Protein AF-A0A8T3QWM2-F1 (afdb_monomer_lite)

Secondary structure (DSSP, 8-state):
-HHHHHHHHHHHHH----TT-GGGS-SS--GGG--SHHHHHHHHHHHHHHHHHHHHTT-

Foldseek 3Di:
DVVLLVLLLCCQVVVDDDPPNVVSHDPDDDCSQDDDPVSVVVVVVVVVVVVVVVVVVVD

Sequence (59 aa):
MKTASIIAILVRRFGLALPGLDGVLPTHPTLADVDSAEALASYQAGKRARKAEARAAQD

Structure (mmCIF, N/CA/C/O backbone):
data_AF-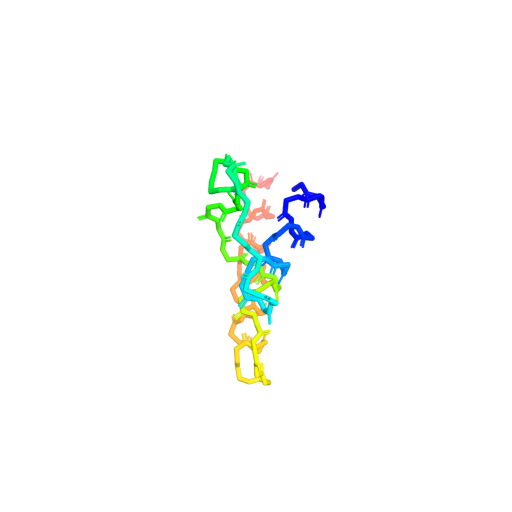A0A8T3QWM2-F1
#
_entry.id   AF-A0A8T3QWM2-F1
#
loop_
_atom_site.group_PDB
_atom_site.id
_atom_site.type_symbol
_atom_site.label_atom_id
_atom_site.label_alt_id
_atom_site.label_comp_id
_atom_site.label_asym_id
_atom_site.label_entity_id
_atom_site.label_seq_id
_atom_site.pdbx_PDB_ins_code
_atom_site.Cartn_x
_atom_site.Cartn_y
_atom_site.Cartn_z
_atom_site.occupancy
_atom_site.B_iso_or_equiv
_atom_site.auth_seq_id
_atom_site.auth_comp_id
_atom_site.auth_asym_id
_atom_site.auth_atom_id
_atom_site.pdbx_PDB_model_num
ATOM 1 N N . MET A 1 1 ? 9.401 4.330 -0.690 1.00 62.72 1 MET A N 1
ATOM 2 C CA . MET A 1 1 ? 9.761 4.748 0.685 1.00 62.72 1 MET A CA 1
ATOM 3 C C . MET A 1 1 ? 8.945 3.918 1.671 1.00 62.72 1 MET A C 1
ATOM 5 O O . MET A 1 1 ? 7.739 4.103 1.708 1.00 62.72 1 MET A O 1
ATOM 9 N N . LYS A 1 2 ? 9.540 2.966 2.410 1.00 81.00 2 LYS A N 1
ATOM 10 C CA . LYS A 1 2 ? 8.794 2.010 3.269 1.00 81.00 2 LYS A CA 1
ATOM 11 C C . LYS A 1 2 ? 7.833 2.706 4.252 1.00 81.00 2 LYS A C 1
ATOM 13 O O . LYS A 1 2 ? 6.714 2.244 4.437 1.00 81.00 2 LYS A O 1
ATOM 18 N N . THR A 1 3 ? 8.237 3.856 4.791 1.00 91.38 3 THR A N 1
ATOM 19 C CA . THR A 1 3 ? 7.419 4.699 5.677 1.00 91.38 3 THR A CA 1
ATOM 20 C C . THR A 1 3 ? 6.131 5.189 5.011 1.00 91.38 3 THR A C 1
ATOM 22 O O . THR A 1 3 ? 5.061 5.050 5.590 1.00 91.38 3 THR A O 1
ATOM 25 N N . ALA A 1 4 ? 6.205 5.681 3.769 1.00 91.00 4 ALA A N 1
ATOM 26 C CA . ALA A 1 4 ? 5.030 6.154 3.029 1.00 91.00 4 ALA A CA 1
ATOM 27 C C . ALA A 1 4 ? 4.011 5.027 2.788 1.00 91.00 4 ALA A C 1
ATOM 29 O O . ALA A 1 4 ? 2.807 5.250 2.850 1.00 91.00 4 ALA A O 1
ATOM 30 N N . SER A 1 5 ? 4.483 3.794 2.575 1.00 90.06 5 SER A N 1
ATOM 31 C CA . SER A 1 5 ? 3.605 2.626 2.440 1.00 90.06 5 SER A CA 1
ATOM 32 C C . SER A 1 5 ? 2.891 2.271 3.746 1.00 90.06 5 SER A C 1
ATOM 34 O O . SER A 1 5 ? 1.717 1.924 3.707 1.00 90.06 5 SER A O 1
ATOM 36 N N . ILE A 1 6 ? 3.562 2.384 4.898 1.00 93.00 6 ILE A N 1
ATOM 37 C CA . ILE A 1 6 ? 2.925 2.170 6.209 1.00 93.00 6 ILE A CA 1
ATOM 38 C C . ILE A 1 6 ? 1.854 3.237 6.453 1.00 93.00 6 ILE A C 1
ATOM 40 O O . ILE A 1 6 ? 0.736 2.902 6.832 1.00 93.00 6 ILE A O 1
ATOM 44 N N . ILE A 1 7 ? 2.162 4.505 6.175 1.00 94.56 7 ILE A N 1
ATOM 45 C CA . ILE A 1 7 ? 1.196 5.604 6.305 1.00 94.56 7 ILE A CA 1
ATOM 46 C C . ILE A 1 7 ? -0.016 5.364 5.397 1.00 94.56 7 ILE A C 1
ATOM 48 O O . ILE A 1 7 ? -1.150 5.490 5.849 1.00 94.56 7 ILE A O 1
ATOM 52 N N . ALA A 1 8 ? 0.201 4.933 4.152 1.00 95.38 8 ALA A N 1
ATOM 53 C CA . ALA A 1 8 ? -0.888 4.605 3.238 1.00 95.38 8 ALA A CA 1
ATOM 54 C C . ALA A 1 8 ? -1.802 3.492 3.772 1.00 95.38 8 ALA A C 1
ATOM 56 O O . ALA A 1 8 ? -3.014 3.579 3.595 1.00 95.38 8 ALA A O 1
ATOM 57 N N . ILE A 1 9 ? -1.258 2.479 4.460 1.00 94.12 9 ILE A N 1
ATOM 58 C CA . ILE A 1 9 ? -2.070 1.437 5.111 1.00 94.12 9 ILE A CA 1
ATOM 59 C C . ILE A 1 9 ? -2.944 2.058 6.205 1.00 94.12 9 ILE A C 1
ATOM 61 O O . ILE A 1 9 ? -4.146 1.804 6.238 1.00 94.12 9 ILE A O 1
ATOM 65 N N . LEU A 1 10 ? -2.363 2.889 7.074 1.00 94.69 10 LEU A N 1
ATOM 66 C CA . LEU A 1 10 ? -3.098 3.542 8.161 1.00 94.69 10 LEU A CA 1
ATOM 67 C C . LEU A 1 10 ? -4.237 4.425 7.629 1.00 94.69 10 LEU A C 1
ATOM 69 O O . LEU A 1 10 ? -5.355 4.354 8.131 1.00 94.69 10 LEU A O 1
ATOM 73 N N . VAL A 1 11 ? -3.986 5.201 6.574 1.00 95.19 11 VAL A N 1
ATOM 74 C CA . VAL A 1 11 ? -5.010 6.058 5.957 1.00 95.19 11 VAL A CA 1
ATOM 75 C C . VAL A 1 11 ? -6.088 5.222 5.261 1.00 95.19 11 VAL A C 1
ATOM 77 O O . VAL A 1 11 ? -7.269 5.357 5.567 1.00 95.19 11 VAL A O 1
ATOM 80 N N . ARG A 1 12 ? -5.704 4.321 4.347 1.00 92.75 12 ARG A N 1
ATOM 81 C CA . ARG A 1 12 ? -6.647 3.635 3.441 1.00 92.75 12 ARG A CA 1
ATOM 82 C C . ARG A 1 12 ? -7.395 2.475 4.094 1.00 92.75 12 ARG A C 1
ATOM 84 O O . ARG A 1 12 ? -8.518 2.183 3.701 1.00 92.75 12 ARG A O 1
ATOM 91 N N . ARG A 1 13 ? -6.779 1.782 5.058 1.00 92.88 13 ARG A N 1
ATOM 92 C CA . ARG A 1 13 ? -7.355 0.579 5.693 1.00 92.88 13 ARG A CA 1
ATOM 93 C C . ARG A 1 13 ? -7.932 0.849 7.075 1.00 92.88 13 ARG A C 1
ATOM 95 O O . ARG A 1 13 ? -8.853 0.150 7.477 1.00 92.88 13 ARG A O 1
ATOM 102 N N . PHE A 1 14 ? -7.399 1.846 7.779 1.00 93.69 14 PHE A N 1
ATOM 103 C CA . PHE A 1 14 ? -7.811 2.177 9.145 1.00 93.69 14 PHE A CA 1
ATOM 104 C C . PHE A 1 14 ? -8.471 3.557 9.266 1.00 93.69 14 PHE A C 1
ATOM 106 O O . PHE A 1 14 ? -8.847 3.945 10.368 1.00 93.69 14 PHE A O 1
ATOM 113 N N . GLY A 1 15 ? -8.641 4.291 8.160 1.00 93.88 15 GLY A N 1
ATOM 114 C CA . GLY A 1 15 ? -9.353 5.571 8.146 1.00 93.88 15 GLY A CA 1
ATOM 115 C C . GLY A 1 15 ? -8.631 6.692 8.896 1.00 93.88 15 GLY A C 1
ATOM 116 O O . GLY A 1 15 ? -9.275 7.631 9.359 1.00 93.88 15 GLY A O 1
ATOM 117 N N . LEU A 1 16 ? -7.307 6.594 9.060 1.00 95.50 16 LEU A N 1
ATOM 118 C CA . LEU A 1 16 ? -6.535 7.616 9.758 1.00 95.50 16 LEU A CA 1
ATOM 119 C C . LEU A 1 16 ? -6.562 8.935 8.975 1.00 95.50 16 LEU A C 1
ATOM 121 O O . LEU A 1 16 ? -6.089 8.996 7.843 1.00 95.50 16 LEU A O 1
ATOM 125 N N . ALA A 1 17 ? -7.047 9.999 9.611 1.00 93.62 17 A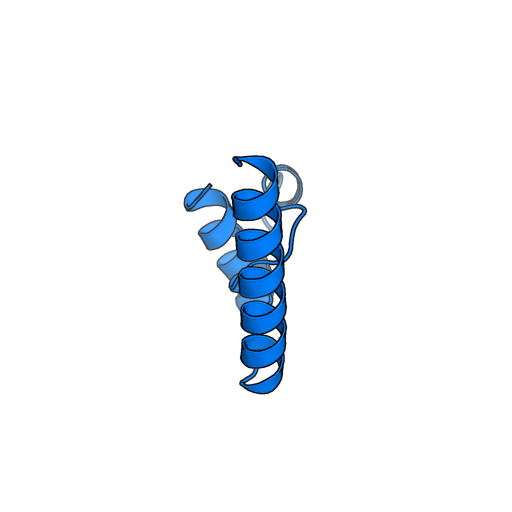LA A N 1
ATOM 126 C CA . ALA A 1 17 ? -7.110 11.340 9.039 1.00 93.62 17 ALA A CA 1
ATOM 127 C C . ALA A 1 17 ? -6.385 12.332 9.958 1.00 93.62 17 ALA A C 1
ATOM 129 O O . ALA A 1 17 ? -6.983 12.916 10.860 1.00 93.62 17 ALA A O 1
ATOM 130 N N . LEU A 1 18 ? -5.073 12.492 9.753 1.00 94.06 18 LEU A N 1
ATOM 131 C CA . LEU A 1 18 ? -4.265 13.501 10.443 1.00 94.06 18 LEU A CA 1
ATOM 132 C C . LEU A 1 18 ? -3.848 14.606 9.460 1.00 94.06 18 LEU A C 1
ATOM 134 O O . LEU A 1 18 ? -3.599 14.313 8.285 1.00 94.06 18 LEU A O 1
ATOM 138 N N . PRO A 1 19 ? -3.721 15.865 9.919 1.00 95.94 19 PRO A N 1
ATOM 139 C CA . PRO A 1 19 ? -3.233 16.953 9.080 1.00 95.94 19 PRO A CA 1
ATOM 140 C C . PRO A 1 19 ? -1.874 16.626 8.446 1.00 95.94 19 PRO A C 1
ATOM 142 O O . PRO A 1 19 ? -0.950 16.179 9.124 1.00 95.94 19 PRO A O 1
ATOM 145 N N . GLY A 1 20 ? -1.754 16.863 7.139 1.00 91.88 20 GLY A N 1
ATOM 146 C CA . GLY A 1 20 ? -0.506 16.688 6.390 1.00 91.88 20 GLY A CA 1
ATOM 147 C C . GLY A 1 20 ? -0.231 15.274 5.868 1.00 91.88 20 GLY A C 1
ATOM 148 O O . GLY A 1 20 ? 0.755 15.097 5.153 1.00 91.88 20 GLY A O 1
ATOM 149 N N . LEU A 1 21 ? -1.083 14.277 6.154 1.00 92.00 21 LEU A N 1
ATOM 150 C CA . LEU A 1 21 ? -0.864 12.913 5.649 1.00 92.00 21 LEU A CA 1
ATOM 151 C C . LEU A 1 21 ? -0.962 12.814 4.125 1.00 92.00 21 LEU A C 1
ATOM 153 O O . LEU A 1 21 ? -0.160 12.103 3.524 1.00 92.00 21 LEU A O 1
ATOM 157 N N . ASP A 1 22 ? -1.862 13.560 3.487 1.00 90.06 22 ASP A N 1
ATOM 158 C CA . ASP A 1 22 ? -2.036 13.513 2.028 1.00 90.06 22 ASP A CA 1
ATOM 159 C C . ASP A 1 22 ? -0.756 13.888 1.268 1.00 90.06 22 ASP A C 1
ATOM 161 O O . ASP A 1 22 ? -0.464 13.320 0.217 1.00 90.06 22 ASP A O 1
ATOM 165 N N . GLY A 1 23 ? 0.062 14.782 1.837 1.00 92.62 23 GLY A N 1
ATOM 166 C CA . GLY A 1 23 ? 1.330 15.218 1.247 1.00 92.62 23 GLY A CA 1
ATOM 167 C C . GLY A 1 23 ? 2.445 14.169 1.285 1.00 92.62 23 GLY A C 1
ATOM 168 O O . GLY A 1 23 ? 3.457 14.331 0.605 1.00 92.62 23 GLY A O 1
ATOM 169 N N . VAL A 1 24 ? 2.283 13.094 2.064 1.00 91.94 24 VAL A N 1
ATOM 170 C CA . VAL A 1 24 ? 3.278 12.015 2.201 1.00 91.94 24 VAL A CA 1
ATOM 171 C C . VAL A 1 24 ? 2.793 10.676 1.641 1.00 91.94 24 VAL A C 1
ATOM 173 O O . VAL A 1 24 ? 3.532 9.685 1.685 1.00 91.94 24 VAL A O 1
ATOM 176 N N . LEU A 1 25 ? 1.569 10.625 1.105 1.00 93.12 25 LEU A N 1
ATOM 177 C CA . LEU A 1 25 ? 1.028 9.419 0.494 1.00 93.12 25 LEU A CA 1
ATOM 178 C C . LEU A 1 25 ? 1.735 9.088 -0.833 1.00 93.12 25 LEU A C 1
ATOM 180 O O . LEU A 1 25 ? 2.100 9.978 -1.602 1.00 93.12 25 LEU A O 1
ATOM 184 N N . PRO A 1 26 ? 1.931 7.793 -1.137 1.00 92.56 26 PRO A N 1
ATOM 185 C CA . PRO A 1 26 ? 2.498 7.377 -2.409 1.00 92.56 26 PRO A CA 1
ATOM 186 C C . PRO A 1 26 ? 1.548 7.713 -3.567 1.00 92.56 26 PRO A C 1
ATOM 188 O O . PRO A 1 26 ? 0.358 7.399 -3.521 1.00 92.56 26 PRO A O 1
ATOM 191 N N . THR A 1 27 ? 2.110 8.282 -4.636 1.00 92.06 27 THR A N 1
ATOM 192 C CA . THR A 1 27 ? 1.413 8.626 -5.892 1.00 92.06 27 THR A CA 1
ATOM 193 C C . THR A 1 27 ? 1.275 7.452 -6.866 1.00 92.06 27 THR A C 1
ATOM 195 O O . THR A 1 27 ? 0.707 7.597 -7.943 1.00 92.06 27 THR A O 1
ATOM 198 N N . HIS A 1 28 ? 1.811 6.285 -6.509 1.00 88.81 28 HIS A N 1
ATOM 199 C CA . HIS A 1 28 ? 1.732 5.048 -7.282 1.00 88.81 28 HIS A CA 1
ATOM 200 C C . HIS A 1 28 ? 1.011 3.962 -6.473 1.00 88.81 28 HIS A C 1
ATOM 202 O O . HIS A 1 28 ? 1.029 4.025 -5.239 1.00 88.81 28 HIS A O 1
ATOM 208 N N . PRO A 1 29 ? 0.431 2.940 -7.135 1.00 89.94 29 PRO A N 1
ATOM 209 C CA . PRO A 1 29 ? -0.190 1.815 -6.446 1.00 89.94 29 PRO A CA 1
ATOM 210 C C . PRO A 1 29 ? 0.780 1.118 -5.486 1.00 89.94 29 PRO A C 1
ATOM 212 O O . PRO A 1 29 ? 1.935 0.833 -5.827 1.00 89.94 29 PRO A O 1
ATOM 215 N N . THR A 1 30 ? 0.307 0.802 -4.285 1.00 91.69 30 THR A N 1
ATOM 216 C CA . THR A 1 30 ? 1.062 0.071 -3.260 1.00 91.69 30 THR A CA 1
ATOM 217 C C . THR A 1 30 ? 0.231 -1.065 -2.675 1.00 91.69 30 THR A C 1
ATOM 219 O O . THR A 1 30 ? -0.959 -1.185 -2.938 1.00 91.69 30 THR A 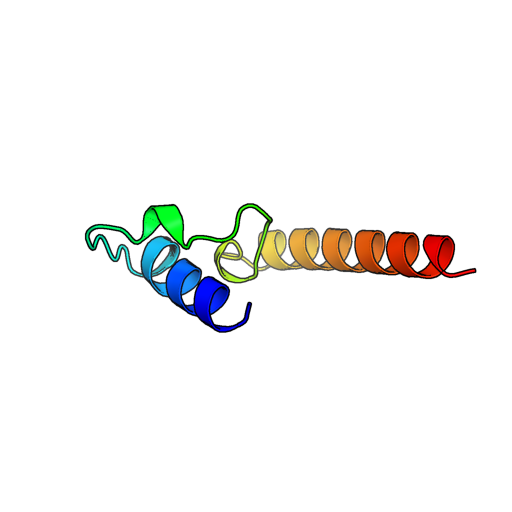O 1
ATOM 222 N N . LEU A 1 31 ? 0.839 -1.890 -1.819 1.00 90.38 31 LEU A N 1
ATOM 223 C CA . LEU A 1 31 ? 0.093 -2.908 -1.072 1.00 90.38 31 LEU A CA 1
ATOM 224 C C . LEU A 1 31 ? -1.003 -2.322 -0.164 1.00 90.38 31 LEU A C 1
ATOM 226 O O . LEU A 1 31 ? -1.896 -3.061 0.227 1.00 90.38 31 LEU A O 1
ATOM 230 N N . ALA A 1 32 ? -0.972 -1.022 0.148 1.00 92.12 32 ALA A N 1
ATOM 231 C CA . ALA A 1 32 ? -2.057 -0.370 0.879 1.00 92.12 32 ALA A CA 1
ATOM 232 C C . ALA A 1 32 ? -3.383 -0.327 0.094 1.00 92.12 32 ALA A C 1
ATOM 234 O O . ALA A 1 32 ? -4.431 -0.140 0.703 1.00 92.12 32 ALA A O 1
ATOM 235 N N . ASP A 1 33 ? -3.329 -0.500 -1.231 1.00 91.31 33 ASP A N 1
ATOM 236 C CA . ASP A 1 33 ? -4.489 -0.530 -2.134 1.00 91.31 33 ASP A CA 1
ATOM 237 C C . ASP A 1 33 ? -5.086 -1.934 -2.293 1.00 91.31 33 ASP A C 1
ATOM 239 O O . ASP A 1 33 ? -6.090 -2.112 -2.972 1.00 91.31 33 ASP A O 1
ATOM 243 N N . VAL A 1 34 ? -4.453 -2.950 -1.701 1.00 94.00 34 VAL A N 1
ATOM 244 C CA . VAL A 1 34 ? -4.875 -4.342 -1.834 1.00 94.00 34 VAL A CA 1
ATOM 245 C C . VAL A 1 34 ? -5.821 -4.695 -0.695 1.00 94.00 34 VAL A C 1
ATOM 247 O O . VAL A 1 34 ? -5.414 -4.809 0.462 1.00 94.00 34 VAL A O 1
ATOM 250 N N . ASP A 1 35 ? -7.086 -4.903 -1.036 1.00 93.19 35 ASP A N 1
ATOM 251 C CA . ASP A 1 35 ? -8.153 -5.237 -0.093 1.00 93.19 35 ASP A CA 1
ATOM 252 C C . ASP A 1 35 ? -8.740 -6.642 -0.276 1.00 93.19 35 ASP A C 1
ATOM 254 O O . ASP A 1 35 ? -9.535 -7.093 0.547 1.00 93.19 35 ASP A O 1
ATOM 258 N N . SER A 1 36 ? -8.323 -7.332 -1.335 1.00 94.75 36 SER A N 1
ATOM 259 C CA . SER A 1 36 ? -8.868 -8.604 -1.790 1.00 94.75 36 SER A CA 1
ATOM 260 C C . SER A 1 36 ? -7.803 -9.428 -2.521 1.00 94.75 36 SER A C 1
ATOM 262 O O . SER A 1 36 ? -6.756 -8.922 -2.940 1.00 94.75 36 SER A O 1
ATOM 264 N N . ALA A 1 37 ? -8.071 -10.725 -2.695 1.00 96.31 37 ALA A N 1
ATOM 265 C CA . ALA A 1 37 ? -7.194 -11.611 -3.461 1.00 96.31 37 ALA A CA 1
ATOM 266 C C . ALA A 1 37 ? -7.094 -11.194 -4.941 1.00 96.31 37 ALA A C 1
ATOM 268 O O . ALA A 1 37 ? -6.026 -11.295 -5.544 1.00 96.31 37 ALA A O 1
ATOM 269 N N . GLU A 1 38 ? -8.184 -10.677 -5.508 1.00 96.25 38 GLU A N 1
ATOM 270 C CA . GLU A 1 38 ? -8.215 -10.161 -6.876 1.00 96.25 38 GLU A CA 1
ATOM 271 C C . GLU A 1 38 ? -7.351 -8.899 -7.020 1.00 96.25 38 GLU A C 1
ATOM 273 O O . GLU A 1 38 ? -6.482 -8.841 -7.894 1.00 96.25 38 GLU A O 1
ATOM 278 N N . ALA A 1 39 ? -7.490 -7.932 -6.103 1.00 94.88 39 ALA A N 1
ATOM 279 C CA . ALA A 1 39 ? -6.641 -6.741 -6.079 1.00 94.88 39 ALA A CA 1
ATOM 280 C C . ALA A 1 39 ? -5.153 -7.103 -5.932 1.00 94.88 39 ALA A C 1
ATOM 282 O O . ALA A 1 39 ? -4.291 -6.492 -6.571 1.00 94.88 39 ALA A O 1
ATOM 283 N N . LEU A 1 40 ? -4.836 -8.141 -5.148 1.00 95.69 40 LEU A N 1
ATOM 284 C CA . LEU A 1 40 ? -3.469 -8.639 -5.002 1.00 95.69 40 LEU A CA 1
ATOM 285 C C . LEU A 1 40 ? -2.926 -9.195 -6.322 1.00 95.69 40 LEU A C 1
ATOM 287 O O . LEU A 1 40 ? -1.781 -8.905 -6.682 1.00 95.69 40 LEU A O 1
ATOM 291 N N . ALA A 1 41 ? -3.725 -9.986 -7.041 1.00 96.56 41 ALA A N 1
ATOM 292 C CA . ALA A 1 41 ? -3.329 -10.559 -8.322 1.00 96.56 41 ALA A CA 1
ATOM 293 C C . ALA A 1 41 ? -3.005 -9.456 -9.344 1.00 96.56 41 ALA A C 1
ATOM 295 O O . ALA A 1 41 ? -1.922 -9.472 -9.943 1.00 96.56 41 ALA A O 1
AT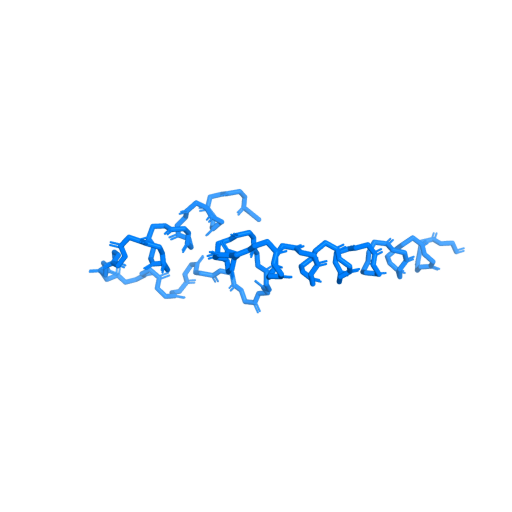OM 296 N N . SER A 1 42 ? -3.883 -8.457 -9.459 1.00 95.44 42 SER A N 1
ATOM 297 C CA . SER A 1 42 ? -3.700 -7.288 -10.326 1.00 95.44 42 SER A CA 1
ATOM 298 C C . SER A 1 42 ? -2.463 -6.471 -9.943 1.00 95.44 42 SER A C 1
ATOM 300 O O . SER A 1 42 ? -1.622 -6.170 -10.796 1.00 95.44 42 SER A O 1
ATOM 302 N N . TYR A 1 43 ? -2.276 -6.187 -8.650 1.00 94.62 43 TYR A N 1
ATOM 303 C CA . TYR A 1 43 ? -1.105 -5.462 -8.153 1.00 94.62 43 TYR A CA 1
ATOM 304 C C . TYR A 1 43 ? 0.211 -6.184 -8.486 1.00 94.62 43 TYR A C 1
ATOM 306 O O . TYR A 1 43 ? 1.165 -5.572 -8.978 1.00 94.62 43 TYR A O 1
ATOM 314 N N . GLN A 1 44 ? 0.280 -7.500 -8.256 1.00 96.25 44 GLN A N 1
ATOM 315 C CA . GLN A 1 44 ? 1.492 -8.276 -8.533 1.00 96.25 44 GLN A CA 1
ATOM 316 C C . GLN A 1 44 ? 1.767 -8.408 -10.034 1.00 96.25 44 GLN A C 1
ATOM 318 O O . GLN A 1 44 ? 2.933 -8.392 -10.436 1.00 96.25 44 GLN A O 1
ATOM 323 N N . ALA A 1 45 ? 0.729 -8.508 -10.870 1.00 95.81 45 ALA A N 1
ATOM 324 C CA . ALA A 1 45 ? 0.880 -8.494 -12.321 1.00 95.81 45 ALA A CA 1
ATOM 325 C C . ALA A 1 45 ? 1.528 -7.183 -12.799 1.00 95.81 45 ALA A C 1
ATOM 327 O O . ALA A 1 45 ? 2.569 -7.229 -13.459 1.00 95.81 45 ALA A O 1
ATOM 328 N N . GLY A 1 46 ? 1.001 -6.031 -12.368 1.00 93.75 46 GLY A N 1
ATOM 329 C CA . GLY A 1 46 ? 1.569 -4.721 -12.700 1.00 93.75 46 GLY A CA 1
ATOM 330 C C . GLY A 1 46 ? 3.002 -4.545 -12.188 1.00 93.75 46 GLY A C 1
ATOM 331 O O . GLY A 1 46 ? 3.889 -4.108 -12.922 1.00 93.75 46 GLY A O 1
ATOM 332 N N . LYS A 1 47 ? 3.283 -4.977 -10.953 1.00 93.81 47 LYS A N 1
ATOM 333 C CA . LYS A 1 47 ? 4.637 -4.932 -10.379 1.00 93.81 47 LYS A 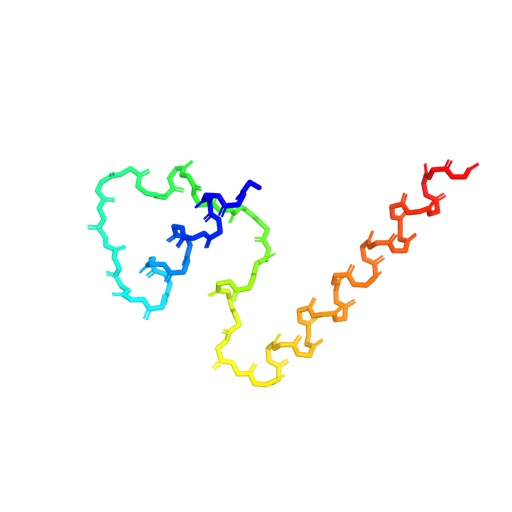CA 1
ATOM 334 C C . LYS A 1 47 ? 5.647 -5.747 -11.193 1.00 93.81 47 LYS A C 1
ATOM 336 O O . LYS A 1 47 ? 6.789 -5.315 -11.360 1.00 93.81 47 LYS A O 1
ATOM 341 N N . ARG A 1 48 ? 5.255 -6.929 -11.683 1.00 95.94 48 ARG A N 1
ATOM 342 C CA . ARG A 1 48 ? 6.115 -7.765 -12.536 1.00 95.94 48 ARG A CA 1
ATOM 343 C C . ARG A 1 48 ? 6.388 -7.097 -13.880 1.00 95.94 48 ARG A C 1
ATOM 345 O O . ARG A 1 48 ? 7.554 -7.046 -14.264 1.00 95.94 48 ARG A O 1
ATOM 352 N N . ALA A 1 49 ? 5.362 -6.548 -14.532 1.00 95.44 49 ALA A N 1
ATOM 353 C CA . ALA A 1 49 ? 5.511 -5.818 -15.792 1.00 95.44 49 ALA A CA 1
ATOM 354 C C . ALA A 1 49 ? 6.485 -4.640 -15.642 1.00 95.44 49 ALA A C 1
ATOM 356 O O . ALA A 1 49 ? 7.492 -4.576 -16.343 1.00 95.44 49 ALA A O 1
ATOM 357 N N . ARG A 1 50 ? 6.296 -3.800 -14.615 1.00 93.38 50 ARG A N 1
ATOM 358 C CA . ARG A 1 50 ? 7.190 -2.662 -14.358 1.00 93.38 50 ARG A CA 1
ATOM 359 C C . ARG A 1 50 ? 8.634 -3.079 -14.079 1.00 93.38 50 ARG A C 1
ATOM 361 O O . ARG A 1 50 ? 9.573 -2.383 -14.460 1.00 93.38 50 ARG A O 1
ATOM 368 N N . LYS A 1 51 ? 8.835 -4.210 -13.397 1.00 94.38 51 LYS A N 1
ATOM 369 C CA . LYS A 1 51 ? 10.178 -4.752 -13.156 1.00 94.38 51 LYS A CA 1
ATOM 370 C C . LYS A 1 51 ? 10.823 -5.266 -14.446 1.00 94.38 51 LYS A C 1
ATOM 372 O O . LYS A 1 51 ? 12.034 -5.139 -14.581 1.00 94.38 51 LYS A O 1
ATOM 377 N N . ALA A 1 52 ? 10.045 -5.847 -15.359 1.00 96.38 52 ALA A N 1
ATOM 378 C CA . ALA A 1 52 ? 10.536 -6.270 -16.667 1.00 96.38 52 ALA A CA 1
ATOM 379 C C . ALA A 1 52 ? 10.947 -5.062 -17.523 1.00 96.38 52 ALA A C 1
ATOM 381 O O . ALA A 1 52 ? 12.068 -5.041 -18.016 1.00 96.38 52 ALA A O 1
ATOM 382 N N . GLU A 1 53 ? 10.112 -4.020 -17.594 1.00 95.69 53 GLU A N 1
ATOM 383 C CA . GLU A 1 53 ? 10.448 -2.752 -18.265 1.00 95.69 53 GLU A CA 1
ATOM 384 C C . GLU A 1 53 ? 11.721 -2.117 -17.699 1.00 95.69 53 GLU A C 1
ATOM 386 O O . GLU A 1 53 ? 12.598 -1.696 -18.443 1.00 95.69 53 GLU A O 1
ATOM 391 N N . ALA A 1 54 ? 11.841 -2.059 -16.368 1.00 95.00 54 ALA A N 1
ATOM 392 C CA . ALA A 1 54 ? 13.007 -1.473 -15.717 1.00 95.00 54 ALA A CA 1
ATOM 393 C C . ALA A 1 54 ? 14.297 -2.256 -15.998 1.00 95.00 54 ALA A C 1
ATOM 395 O O . ALA A 1 54 ? 15.355 -1.646 -16.055 1.00 95.00 54 ALA A O 1
ATOM 396 N N . ARG A 1 55 ? 14.209 -3.582 -16.164 1.00 95.31 55 ARG A N 1
ATOM 397 C CA . ARG A 1 55 ? 15.343 -4.421 -16.578 1.00 95.31 55 ARG A CA 1
ATOM 398 C C . ARG A 1 55 ? 15.708 -4.177 -18.038 1.00 95.31 55 ARG A C 1
ATOM 400 O O . ARG A 1 55 ? 16.865 -3.928 -18.315 1.00 95.31 55 ARG A O 1
ATOM 407 N N . ALA A 1 56 ? 14.721 -4.161 -18.933 1.00 95.25 56 ALA A N 1
ATOM 408 C CA . ALA A 1 56 ? 14.946 -3.898 -20.354 1.00 95.25 56 ALA A CA 1
ATOM 409 C C . ALA A 1 56 ? 15.517 -2.495 -20.627 1.00 95.25 56 ALA A C 1
ATOM 411 O O . ALA A 1 56 ? 16.187 -2.297 -21.626 1.00 95.25 56 ALA A O 1
ATOM 412 N N . ALA A 1 57 ? 15.254 -1.520 -19.752 1.00 93.44 57 ALA A N 1
ATOM 413 C CA . ALA A 1 57 ? 15.838 -0.180 -19.834 1.00 93.44 57 ALA A CA 1
ATOM 414 C C . ALA A 1 57 ? 17.265 -0.076 -19.254 1.00 93.44 57 ALA A C 1
ATOM 416 O O . ALA A 1 57 ? 17.862 0.996 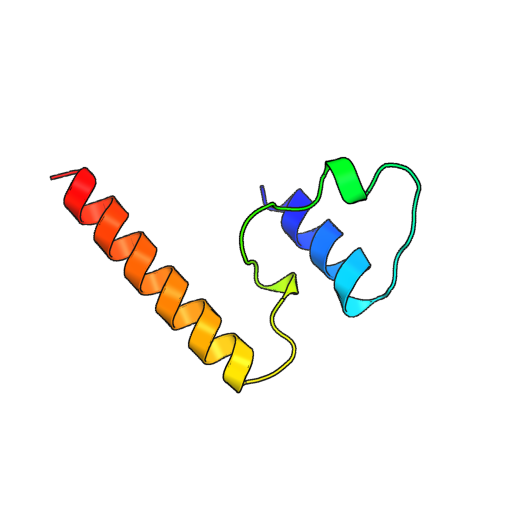-19.320 1.00 93.44 57 ALA A O 1
ATOM 417 N N . GLN A 1 58 ? 17.766 -1.132 -18.606 1.00 85.38 58 GLN A N 1
ATOM 418 C CA . GLN A 1 58 ? 19.129 -1.208 -18.066 1.00 85.38 58 GLN A CA 1
ATOM 419 C C . GLN A 1 58 ? 20.099 -1.953 -18.995 1.00 85.38 58 GLN A C 1
ATOM 421 O O . GLN A 1 58 ? 21.305 -1.844 -18.771 1.00 85.38 58 GLN A O 1
ATOM 426 N N . ASP A 1 59 ? 19.572 -2.680 -19.984 1.00 59.75 59 ASP A N 1
ATOM 427 C CA . ASP A 1 59 ? 20.321 -3.349 -21.056 1.00 59.75 59 ASP A CA 1
ATOM 428 C C . ASP A 1 59 ? 20.588 -2.380 -22.225 1.00 59.75 59 ASP A C 1
ATOM 430 O O . ASP A 1 59 ? 21.681 -2.477 -22.828 1.00 59.75 59 ASP A O 1
#

pLDDT: mean 92.25, std 6.41, range [59.75, 96.56]

Radius of gyration: 13.74 Å; chains: 1; bounding box: 30×29×32 Å